Protein AF-A0A8B9WSP0-F1 (afdb_monomer)

Secondary structure (DSSP, 8-state):
-EE-TTS-EEE-----TT-PPPHHHHHHHHHHHHHHHHH--BPPTT--TTS--B-S-HHHHHHHHHHH-TT--S-THHHHHTTS--

Solvent-accessible surface area (backbone atoms only — not comparable to full-atom values): 5653 Å² total; per-residue (Å²): 108,43,63,51,98,84,71,47,80,76,44,78,77,86,71,60,94,92,49,82,82,61,65,68,59,53,52,44,50,53,52,46,53,56,46,28,73,72,70,66,37,42,74,51,92,87,52,50,95,92,52,81,69,37,52,77,42,79,69,58,35,50,52,53,46,55,69,71,43,79,80,60,87,94,69,71,77,66,72,65,56,70,78,63,59,136

Sequence (86 aa):
FIVDDKGILRQITINDLPVGRSVDETLRLVQAFQFTDKHGEVCPAGWKPGSDTIKPDVQKSKEYGQAAVGGLENKTSFVLFSCLKP

pLDDT: mean 79.09, std 19.89, range [32.69, 96.38]

Nearest PDB structures (foldseek):
  7kiz-assembly1_B  TM=9.402E-01  e=8.405E-08  Homo sapiens
  2pn8-assembly1_B  TM=9.422E-01  e=1.356E-07  Homo sapiens
  3qpm-assembly1_D  TM=9.379E-01  e=1.356E-07  Larimichthys crocea
  4llr-assembly1_D  TM=9.492E-01  e=2.509E-07  Trypanosoma cruzi
  3tkr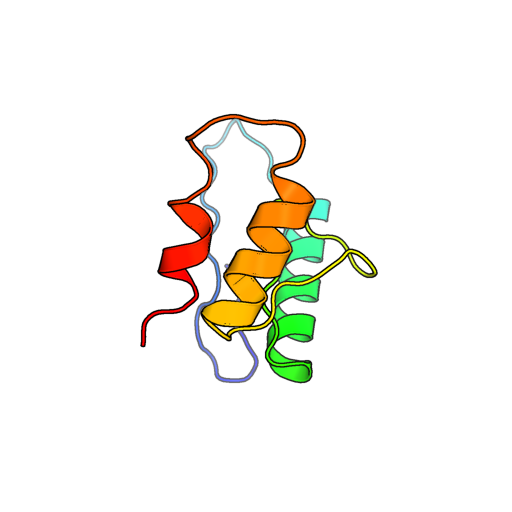-assembly1_G  TM=9.251E-01  e=3.780E-07  Homo sapiens

InterPro domains:
  IPR019479 Peroxiredoxin, C-terminal [PF10417] (32-65)
  IPR036249 Thioredoxin-like superfamily [SSF52833] (1-67)
  IPR050217 Thiol-specific antioxidant peroxiredox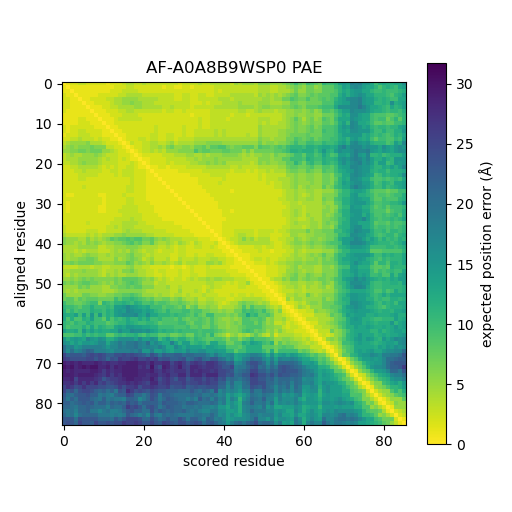in [PTHR10681] (1-66)

Mean predicted aligned error: 8.84 Å

Radius of gyration: 14.85 Å; Cα contacts (8 Å, |Δi|>4): 61; chains: 1; bounding box: 39×31×37 Å

Organism: Bos mutus grunniens (NCBI:txid30521)

Foldseek 3Di:
DDADPVRDDDDDDDDDPVDDDDPVVVVQVVVQVVCCVVPVWHADPPRGVPDDTQHLDPVSNVVVVVVVCPPDPDDDVPPSVVSNDD

Structure (mmCIF, N/CA/C/O backbone):
data_AF-A0A8B9WSP0-F1
#
_entry.id   AF-A0A8B9WSP0-F1
#
loop_
_atom_site.group_PDB
_atom_site.id
_atom_site.type_symbol
_atom_site.label_atom_id
_atom_site.label_alt_id
_atom_site.label_comp_id
_atom_site.label_asym_id
_atom_site.la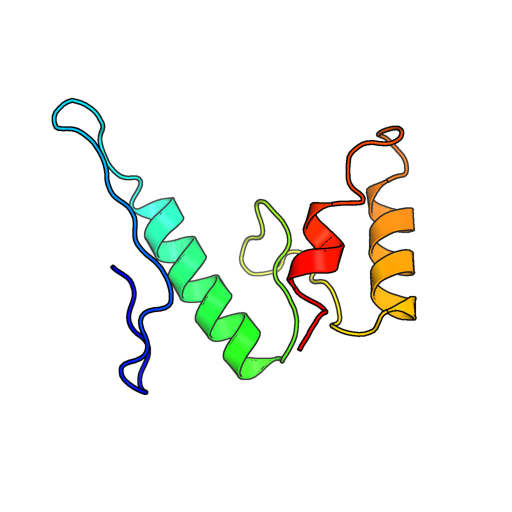bel_entity_id
_atom_site.label_seq_id
_atom_site.pdbx_PDB_ins_code
_atom_site.Cartn_x
_atom_site.Cartn_y
_atom_site.Cartn_z
_atom_site.occupancy
_atom_site.B_iso_or_equiv
_atom_site.auth_seq_id
_atom_site.auth_comp_id
_atom_site.auth_asym_id
_atom_site.auth_atom_id
_atom_site.pdbx_PDB_model_num
ATOM 1 N N . PHE A 1 1 ? -3.420 7.474 -4.590 1.00 94.31 1 PHE A N 1
ATOM 2 C CA . PHE A 1 1 ? -4.254 7.305 -3.391 1.00 94.31 1 PHE A CA 1
ATOM 3 C C . PHE A 1 1 ? -4.706 5.860 -3.351 1.00 94.31 1 PHE A C 1
ATOM 5 O O . PHE A 1 1 ? -5.133 5.367 -4.389 1.00 94.31 1 PHE A O 1
ATOM 12 N N . ILE A 1 2 ? -4.593 5.199 -2.203 1.00 95.56 2 ILE A N 1
ATOM 13 C CA . ILE A 1 2 ? -5.201 3.889 -1.942 1.00 95.56 2 ILE A CA 1
ATOM 14 C C . ILE A 1 2 ? -6.216 4.098 -0.823 1.00 95.56 2 ILE A C 1
ATOM 16 O O . ILE A 1 2 ? -5.858 4.598 0.246 1.00 95.56 2 ILE A O 1
ATOM 20 N N . VAL A 1 3 ? -7.469 3.753 -1.099 1.00 96.38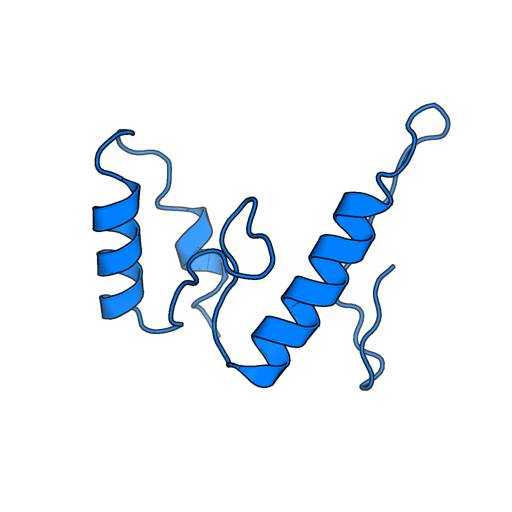 3 VAL A N 1
ATOM 21 C CA . VAL A 1 3 ? -8.607 3.885 -0.184 1.00 96.38 3 VAL A CA 1
ATOM 22 C C . VAL A 1 3 ? -9.171 2.489 0.045 1.00 96.38 3 VAL A C 1
ATOM 24 O O . VAL A 1 3 ? -9.268 1.717 -0.910 1.00 96.38 3 VAL A O 1
ATOM 27 N N . ASP A 1 4 ? -9.476 2.153 1.295 1.00 94.81 4 ASP A N 1
ATOM 28 C CA . ASP A 1 4 ? -10.048 0.851 1.646 1.00 94.81 4 ASP A CA 1
ATOM 29 C C . ASP A 1 4 ? -11.581 0.803 1.489 1.00 94.81 4 ASP A C 1
ATOM 31 O O . ASP A 1 4 ? -12.228 1.775 1.091 1.00 94.81 4 ASP A O 1
ATOM 35 N N . ASP A 1 5 ? -12.168 -0.357 1.784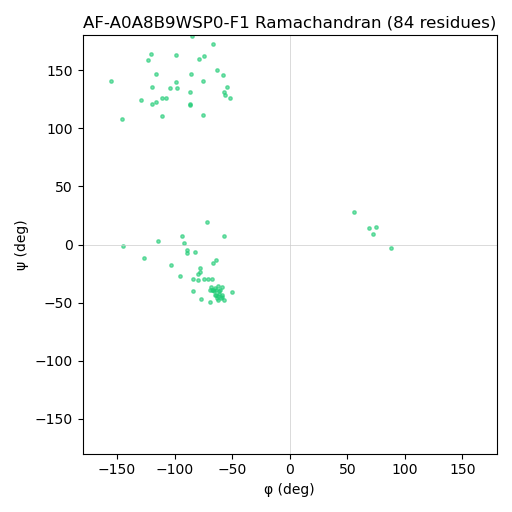 1.00 93.38 5 ASP A N 1
ATOM 36 C CA . ASP A 1 5 ? -13.610 -0.620 1.711 1.00 93.38 5 ASP A CA 1
ATOM 37 C C . ASP A 1 5 ? -14.437 0.176 2.735 1.00 93.38 5 ASP A C 1
ATOM 39 O O . ASP A 1 5 ? -15.647 0.327 2.571 1.00 93.38 5 ASP A O 1
ATOM 43 N N . LYS A 1 6 ? -13.786 0.742 3.759 1.00 94.56 6 LYS A N 1
ATOM 44 C CA . LYS A 1 6 ? -14.390 1.627 4.765 1.00 94.56 6 LYS A CA 1
ATOM 45 C C . LYS A 1 6 ? -14.293 3.102 4.372 1.00 94.56 6 LYS A C 1
ATOM 47 O O . LYS A 1 6 ? -14.722 3.967 5.134 1.00 94.56 6 LYS A O 1
ATOM 52 N N . GLY A 1 7 ? -13.728 3.402 3.200 1.00 94.25 7 GLY A N 1
ATOM 53 C CA . GLY A 1 7 ? -13.510 4.768 2.734 1.00 94.25 7 GLY A CA 1
ATOM 54 C C . GLY A 1 7 ? -12.346 5.476 3.433 1.00 94.25 7 GLY A C 1
ATOM 55 O O . GLY A 1 7 ? -12.238 6.699 3.339 1.00 94.25 7 GLY A O 1
ATOM 56 N N . ILE A 1 8 ? -11.471 4.747 4.132 1.00 95.19 8 ILE A N 1
ATOM 57 C CA . ILE A 1 8 ? -10.314 5.317 4.824 1.00 95.19 8 ILE A CA 1
ATOM 58 C C . ILE A 1 8 ? -9.144 5.409 3.845 1.00 95.19 8 ILE A C 1
ATOM 60 O O . ILE A 1 8 ? -8.790 4.456 3.149 1.00 95.19 8 ILE A O 1
ATOM 64 N N . LEU A 1 9 ? -8.507 6.578 3.800 1.00 95.62 9 LEU A N 1
ATOM 65 C CA . LEU A 1 9 ? -7.306 6.799 3.006 1.00 95.62 9 LEU A CA 1
ATOM 66 C C . LEU A 1 9 ? -6.098 6.138 3.681 1.00 95.62 9 LEU A C 1
ATOM 68 O O . LEU A 1 9 ? -5.639 6.594 4.724 1.00 95.62 9 LEU A O 1
ATOM 72 N N . ARG A 1 10 ? -5.563 5.077 3.069 1.00 94.31 10 ARG A N 1
ATOM 73 C CA . ARG A 1 10 ? -4.453 4.279 3.621 1.00 94.31 10 ARG A CA 1
ATOM 74 C C . ARG A 1 10 ? -3.089 4.713 3.095 1.00 94.31 10 ARG A C 1
ATOM 76 O O . ARG A 1 10 ? -2.078 4.509 3.760 1.00 94.31 10 ARG A O 1
ATOM 83 N N . GLN A 1 11 ? -3.044 5.291 1.894 1.00 95.50 11 GLN A N 1
ATOM 84 C CA . GLN A 1 11 ? -1.784 5.639 1.244 1.00 95.50 11 GLN A CA 1
ATOM 85 C C . GLN A 1 11 ? -1.943 6.773 0.225 1.00 95.50 11 GLN A C 1
ATOM 87 O O . GLN A 1 11 ? -2.903 6.813 -0.551 1.00 95.50 11 GLN A O 1
ATOM 92 N N . ILE A 1 12 ? -0.960 7.676 0.192 1.00 95.50 12 ILE A N 1
ATOM 93 C CA . ILE A 1 12 ? -0.844 8.753 -0.795 1.00 95.50 12 ILE A CA 1
ATOM 94 C C . ILE A 1 12 ? 0.561 8.724 -1.398 1.00 95.50 12 ILE A C 1
ATOM 96 O O . ILE A 1 12 ? 1.548 8.821 -0.675 1.00 95.50 12 ILE A O 1
ATOM 100 N N . THR A 1 13 ? 0.644 8.625 -2.725 1.00 93.19 13 THR A N 1
ATOM 101 C CA . THR A 1 13 ? 1.879 8.853 -3.485 1.00 93.19 13 THR A CA 1
ATOM 102 C C . THR A 1 13 ? 1.701 10.126 -4.289 1.00 93.19 13 THR A C 1
ATOM 104 O O . THR A 1 13 ? 0.740 10.230 -5.057 1.00 93.19 13 THR A O 1
ATOM 107 N N . ILE A 1 14 ? 2.634 11.060 -4.135 1.00 93.38 14 ILE A N 1
ATOM 108 C CA . ILE A 1 14 ? 2.732 12.274 -4.941 1.00 93.38 14 ILE A CA 1
ATOM 109 C C . ILE A 1 14 ? 4.089 12.223 -5.635 1.00 93.38 14 ILE A C 1
ATOM 111 O O . ILE A 1 14 ? 5.118 12.141 -4.969 1.00 93.38 14 ILE A O 1
ATOM 115 N N . ASN A 1 15 ? 4.073 12.257 -6.963 1.00 92.69 15 ASN A N 1
ATOM 116 C CA . ASN A 1 15 ? 5.270 12.338 -7.788 1.00 92.69 15 ASN A CA 1
ATOM 117 C C . ASN A 1 15 ? 5.247 13.662 -8.550 1.00 92.69 15 ASN A C 1
ATOM 119 O O . ASN A 1 15 ? 4.175 14.123 -8.943 1.00 92.69 15 ASN A O 1
ATOM 123 N N . ASP A 1 16 ? 6.424 14.235 -8.777 1.00 94.25 16 ASP A N 1
ATOM 124 C CA . ASP A 1 16 ? 6.591 15.373 -9.678 1.00 94.25 16 ASP A CA 1
ATOM 125 C C . ASP A 1 16 ? 6.490 14.928 -11.153 1.00 94.25 16 ASP A C 1
ATOM 127 O O . ASP A 1 16 ? 6.643 13.743 -11.467 1.00 94.25 16 ASP A O 1
ATOM 131 N N . LEU A 1 17 ? 6.262 15.875 -12.067 1.00 91.00 17 LEU A N 1
ATOM 132 C CA . LEU A 1 17 ? 6.057 15.637 -13.501 1.00 91.00 17 LEU A CA 1
ATOM 133 C C . LEU A 1 17 ? 7.114 14.737 -14.177 1.00 91.00 17 LEU A C 1
ATOM 135 O O . LEU A 1 17 ? 6.711 13.901 -14.989 1.00 91.00 17 LEU A O 1
ATOM 139 N N . PRO A 1 18 ? 8.429 14.839 -13.888 1.00 95.12 18 PRO A N 1
ATOM 140 C CA . PRO A 1 18 ? 9.423 14.011 -14.570 1.00 95.12 18 PRO A CA 1
ATOM 141 C C . PRO A 1 18 ? 9.567 12.597 -13.983 1.00 95.12 18 PRO A C 1
ATOM 143 O O . PRO A 1 18 ? 10.299 11.785 -14.548 1.00 95.12 18 PRO A O 1
ATOM 146 N N . VAL A 1 19 ? 8.913 12.275 -12.859 1.00 93.31 19 VAL A N 1
ATOM 147 C CA . VAL A 1 19 ? 9.141 11.017 -12.130 1.00 93.31 19 VAL A CA 1
ATOM 148 C C . VAL A 1 19 ? 7.933 10.089 -12.229 1.00 93.31 19 VAL A C 1
ATOM 150 O O . VAL A 1 19 ? 6.894 10.293 -11.601 1.00 93.31 19 VAL A O 1
ATOM 153 N N . GLY A 1 20 ? 8.098 8.991 -12.966 1.00 91.75 20 GLY A N 1
ATOM 154 C CA . GLY A 1 20 ? 7.084 7.944 -13.082 1.00 91.75 20 GLY A CA 1
ATOM 155 C C . GLY A 1 20 ? 6.767 7.250 -11.751 1.00 91.75 20 GLY A C 1
ATOM 156 O O . GLY A 1 20 ? 7.615 7.115 -10.870 1.00 91.75 20 GLY A O 1
ATOM 157 N N . ARG A 1 21 ? 5.523 6.785 -11.609 1.00 94.19 21 ARG A N 1
ATOM 158 C CA . ARG A 1 21 ? 5.091 5.935 -10.488 1.00 94.19 21 ARG A CA 1
ATOM 159 C C . ARG A 1 21 ? 5.386 4.471 -10.804 1.00 94.19 21 ARG A C 1
ATOM 161 O O . ARG A 1 21 ? 5.255 4.057 -11.952 1.00 94.19 21 ARG A O 1
ATOM 168 N N . SER A 1 22 ? 5.709 3.684 -9.781 1.00 93.94 22 SER A N 1
ATOM 169 C CA . SER A 1 22 ? 5.825 2.229 -9.914 1.00 93.94 22 SER A CA 1
ATOM 170 C C . SER A 1 22 ? 4.462 1.560 -9.714 1.00 93.94 22 SER A C 1
ATOM 172 O O . SER A 1 22 ? 3.837 1.690 -8.654 1.00 93.94 22 SER A O 1
ATOM 174 N N . VAL A 1 23 ? 3.992 0.847 -10.741 1.00 93.25 23 VAL A N 1
ATOM 175 C CA . VAL A 1 23 ? 2.754 0.051 -10.672 1.00 93.25 23 VAL A CA 1
ATOM 176 C C . VAL A 1 23 ? 2.947 -1.151 -9.752 1.00 93.25 23 VAL A C 1
ATOM 178 O O . VAL A 1 23 ? 2.068 -1.436 -8.942 1.00 93.25 23 VAL A O 1
ATOM 181 N N . ASP A 1 24 ? 4.117 -1.787 -9.804 1.00 94.06 24 ASP A N 1
ATOM 182 C CA . ASP A 1 24 ? 4.438 -2.942 -8.963 1.00 94.06 24 ASP A CA 1
ATOM 183 C C . ASP A 1 24 ? 4.409 -2.579 -7.479 1.00 94.06 24 ASP A C 1
ATOM 185 O O . ASP A 1 24 ? 3.868 -3.327 -6.668 1.00 94.06 24 ASP A O 1
ATOM 189 N N . GLU A 1 25 ? 4.914 -1.395 -7.117 1.00 93.38 25 GLU A N 1
ATOM 190 C CA . GLU A 1 25 ? 4.850 -0.918 -5.732 1.00 93.38 25 GLU A CA 1
ATOM 191 C C . GLU A 1 25 ? 3.410 -0.623 -5.306 1.00 93.38 25 GLU A C 1
ATOM 193 O O . GLU A 1 25 ? 3.005 -0.953 -4.194 1.00 93.38 25 GLU A O 1
ATOM 198 N N . THR A 1 26 ? 2.605 -0.059 -6.208 1.00 94.38 26 THR A N 1
ATOM 199 C CA . THR A 1 26 ? 1.184 0.189 -5.938 1.00 94.38 26 THR A CA 1
ATOM 200 C C . THR A 1 26 ? 0.443 -1.129 -5.685 1.00 94.38 26 THR A C 1
ATOM 202 O O . THR A 1 26 ? -0.308 -1.233 -4.716 1.00 94.38 26 THR A O 1
ATOM 205 N N . LEU A 1 27 ? 0.694 -2.159 -6.500 1.00 95.00 27 LEU A N 1
ATOM 206 C CA . LEU A 1 27 ? 0.108 -3.489 -6.325 1.00 95.00 27 LEU A CA 1
ATOM 207 C C . LEU A 1 27 ? 0.587 -4.157 -5.028 1.00 95.00 27 LEU A C 1
ATOM 209 O O . LEU A 1 27 ? -0.228 -4.704 -4.284 1.00 95.00 27 LEU A O 1
ATOM 213 N N . ARG A 1 28 ? 1.887 -4.063 -4.725 1.00 95.62 28 ARG A N 1
ATOM 214 C CA . ARG A 1 28 ? 2.481 -4.592 -3.490 1.00 95.62 28 ARG A CA 1
ATOM 215 C C . ARG A 1 28 ? 1.835 -3.974 -2.251 1.00 95.62 28 ARG A C 1
ATOM 217 O O . ARG A 1 28 ? 1.515 -4.696 -1.311 1.00 95.62 28 ARG A O 1
ATOM 224 N N . LEU A 1 29 ? 1.605 -2.660 -2.256 1.00 94.81 29 LEU A N 1
ATOM 225 C CA . LEU A 1 29 ? 0.938 -1.948 -1.163 1.00 94.81 29 LEU A CA 1
ATOM 226 C C . LEU A 1 29 ? -0.514 -2.402 -0.987 1.00 94.81 29 LEU A C 1
ATOM 228 O O . LEU A 1 29 ? -0.933 -2.657 0.138 1.00 94.81 29 LEU A O 1
ATOM 232 N N . VAL A 1 30 ? -1.267 -2.568 -2.080 1.00 94.88 30 VAL A N 1
ATOM 233 C CA . VAL A 1 30 ? -2.643 -3.093 -2.020 1.00 94.88 30 VAL A CA 1
ATOM 234 C C . VAL A 1 30 ? -2.669 -4.497 -1.411 1.00 94.88 30 VAL A C 1
ATOM 236 O O . VAL A 1 30 ? -3.470 -4.762 -0.516 1.00 94.88 30 VAL A O 1
ATOM 239 N N . GLN A 1 31 ? -1.771 -5.384 -1.844 1.00 95.06 31 GLN A N 1
ATOM 240 C CA . GLN A 1 31 ? -1.659 -6.737 -1.291 1.00 95.06 31 GLN A CA 1
ATOM 241 C C . GLN A 1 31 ? -1.245 -6.727 0.183 1.00 95.06 31 GLN A C 1
ATOM 243 O O . GLN A 1 31 ? -1.780 -7.508 0.967 1.00 95.06 31 GLN A O 1
ATOM 248 N N . ALA A 1 32 ? -0.331 -5.834 0.569 1.00 94.75 32 ALA A N 1
ATOM 249 C CA . ALA A 1 32 ? 0.094 -5.677 1.955 1.00 94.75 32 ALA A CA 1
ATOM 250 C C . ALA A 1 32 ? -1.076 -5.245 2.844 1.00 94.75 32 ALA A C 1
ATOM 252 O O . ALA A 1 32 ? -1.323 -5.893 3.853 1.00 94.75 32 ALA A O 1
ATOM 253 N N . PHE A 1 33 ? -1.855 -4.232 2.446 1.00 94.62 33 PHE A N 1
ATOM 254 C CA . PHE A 1 33 ? -3.025 -3.801 3.220 1.00 94.62 33 PHE A CA 1
ATOM 255 C C . PHE A 1 33 ? -4.080 -4.904 3.346 1.00 94.62 33 PHE A C 1
ATOM 257 O O . PHE A 1 33 ? -4.592 -5.154 4.434 1.00 94.62 33 PHE A O 1
ATOM 264 N N . GLN A 1 34 ? -4.358 -5.632 2.262 1.00 93.94 34 GLN A N 1
ATOM 265 C CA . GLN A 1 34 ? -5.273 -6.776 2.317 1.00 93.94 34 GLN A CA 1
ATOM 266 C C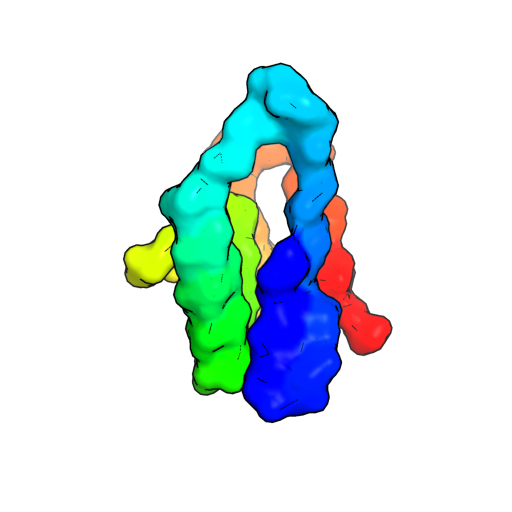 . GLN A 1 34 ? -4.761 -7.890 3.236 1.00 93.94 34 GLN A C 1
ATOM 268 O O . GLN A 1 34 ? -5.557 -8.564 3.887 1.00 93.94 34 GLN A O 1
ATOM 273 N N . PHE A 1 35 ? -3.446 -8.107 3.282 1.00 94.31 35 PHE A N 1
ATOM 274 C CA . PHE A 1 35 ? -2.832 -9.080 4.174 1.00 94.31 35 PHE A CA 1
ATOM 275 C C . PHE A 1 35 ? -2.934 -8.632 5.636 1.00 94.31 35 PHE A C 1
ATOM 277 O O . PHE A 1 35 ? -3.412 -9.402 6.469 1.00 94.31 35 PHE A O 1
ATOM 284 N N . THR A 1 36 ? -2.559 -7.387 5.947 1.00 92.25 36 THR A N 1
ATOM 285 C CA . THR A 1 36 ? -2.632 -6.853 7.315 1.00 92.25 36 THR A CA 1
ATOM 286 C C . THR A 1 36 ? -4.062 -6.863 7.845 1.00 92.25 36 THR A C 1
ATOM 288 O O . THR A 1 36 ? -4.285 -7.235 8.992 1.00 92.25 36 THR A O 1
ATOM 291 N N . ASP A 1 37 ? -5.043 -6.541 6.997 1.00 92.12 37 ASP A N 1
ATOM 292 C CA . ASP A 1 37 ? -6.455 -6.507 7.385 1.00 92.12 37 ASP A CA 1
ATOM 293 C C . ASP A 1 37 ? -7.023 -7.923 7.633 1.00 92.12 37 ASP A C 1
ATOM 295 O O . ASP A 1 37 ? -7.910 -8.092 8.469 1.00 92.12 37 ASP A O 1
ATOM 299 N N . LYS A 1 38 ? -6.497 -8.958 6.955 1.00 92.06 38 LYS A N 1
ATOM 300 C CA . LYS A 1 38 ? -6.909 -10.364 7.142 1.00 92.06 38 LYS A CA 1
ATOM 301 C C . LYS A 1 38 ? -6.205 -11.069 8.300 1.00 92.06 38 LYS A C 1
ATOM 303 O O . LYS A 1 38 ? -6.830 -11.873 8.985 1.00 92.06 38 LYS A O 1
ATOM 308 N N . HIS A 1 39 ? -4.908 -10.826 8.478 1.00 90.62 39 HIS A N 1
ATOM 309 C CA . HIS A 1 39 ? -4.065 -11.579 9.412 1.00 90.62 39 HIS A CA 1
ATOM 310 C C . HIS A 1 39 ? -3.762 -10.820 10.709 1.00 90.62 39 HIS A C 1
ATOM 312 O O . HIS A 1 39 ? -3.364 -11.441 11.692 1.00 90.62 39 HIS A O 1
ATOM 318 N N . GLY A 1 40 ? -3.942 -9.495 10.734 1.00 88.31 40 GLY A N 1
ATOM 319 C CA . GLY A 1 40 ? -3.575 -8.652 11.877 1.00 88.31 40 GLY A CA 1
ATOM 320 C C . GLY A 1 40 ? -2.063 -8.544 12.102 1.00 88.31 40 GLY A C 1
ATOM 321 O O . GLY A 1 40 ? -1.625 -8.122 13.167 1.00 88.31 40 GLY A O 1
ATOM 322 N N . GLU A 1 41 ? -1.257 -8.952 11.123 1.00 88.25 41 GLU A N 1
ATOM 323 C CA . GLU A 1 41 ? 0.205 -8.884 11.158 1.00 88.25 41 GLU A CA 1
ATOM 324 C C . GLU A 1 41 ? 0.713 -7.657 10.392 1.00 88.25 41 GLU A C 1
ATOM 326 O O . GLU A 1 41 ? -0.006 -7.064 9.589 1.00 88.25 41 GLU A O 1
ATOM 331 N N . VAL A 1 42 ? 1.967 -7.276 10.633 1.00 87.81 42 VAL A N 1
ATOM 332 C CA . VAL A 1 42 ? 2.612 -6.115 10.016 1.00 87.81 42 VAL A CA 1
ATOM 333 C C . VAL A 1 42 ? 3.587 -6.570 8.933 1.00 87.81 42 VAL A C 1
ATOM 335 O O . VAL A 1 42 ? 4.402 -7.472 9.136 1.00 87.81 42 VAL A O 1
ATOM 338 N N . CYS A 1 43 ? 3.532 -5.911 7.777 1.00 90.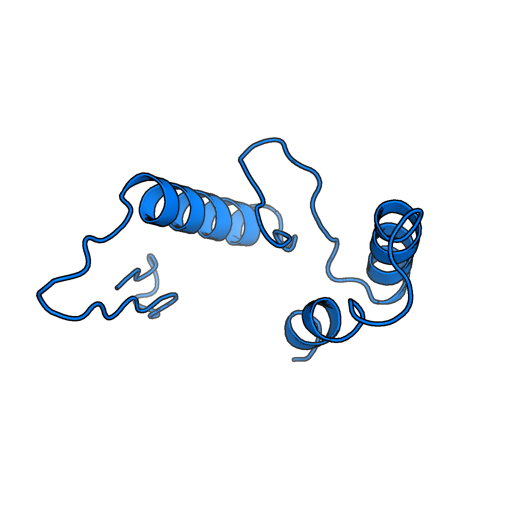69 43 CYS A N 1
ATOM 339 C CA . CYS A 1 43 ? 4.443 -6.153 6.663 1.00 90.69 43 CYS A CA 1
ATOM 340 C C . CYS A 1 43 ? 5.734 -5.315 6.818 1.00 90.69 43 CYS A C 1
ATOM 342 O O . CYS A 1 43 ? 5.645 -4.085 6.849 1.00 90.69 43 CYS A O 1
ATOM 344 N N . PRO A 1 44 ? 6.931 -5.930 6.890 1.00 88.19 44 PRO A N 1
ATOM 345 C CA . PRO A 1 44 ? 8.208 -5.212 6.957 1.00 88.19 44 PRO A CA 1
ATOM 346 C C . PRO A 1 44 ? 8.543 -4.434 5.671 1.00 88.19 44 PRO A C 1
ATOM 348 O O . PRO A 1 44 ? 7.886 -4.550 4.631 1.00 88.19 44 PRO A O 1
ATOM 351 N N . ALA A 1 45 ? 9.616 -3.639 5.727 1.00 85.81 45 ALA A N 1
ATOM 352 C CA . ALA A 1 45 ? 10.139 -2.937 4.558 1.00 85.81 45 ALA A CA 1
ATOM 353 C C . ALA A 1 45 ? 10.491 -3.927 3.434 1.00 85.81 45 ALA A C 1
ATOM 355 O O . ALA A 1 45 ? 11.162 -4.930 3.662 1.00 85.81 45 ALA A O 1
ATOM 356 N N . GLY A 1 46 ? 10.026 -3.646 2.215 1.00 83.81 46 GLY A N 1
ATOM 357 C CA . GLY A 1 46 ? 10.249 -4.523 1.062 1.00 83.81 46 GLY A CA 1
ATOM 358 C C . GLY A 1 46 ? 9.440 -5.825 1.072 1.00 83.81 46 GLY A C 1
ATOM 359 O O . GLY A 1 46 ? 9.678 -6.673 0.214 1.00 83.81 46 GLY A O 1
ATOM 360 N N . TRP A 1 47 ? 8.481 -5.987 1.993 1.00 92.94 47 TRP A N 1
ATOM 361 C CA . TRP A 1 47 ? 7.632 -7.177 2.066 1.00 92.94 47 TRP A CA 1
ATOM 362 C C . TRP A 1 47 ? 6.928 -7.469 0.739 1.00 92.94 47 TRP A C 1
ATOM 364 O O . TRP A 1 47 ? 6.356 -6.566 0.115 1.00 92.94 47 TRP A O 1
ATOM 374 N N . LYS A 1 48 ? 6.931 -8.746 0.351 1.00 91.06 48 LYS A N 1
ATOM 375 C CA . LYS A 1 48 ? 6.207 -9.300 -0.794 1.00 91.06 48 LYS A CA 1
ATOM 376 C C . LYS A 1 48 ? 5.289 -10.433 -0.321 1.00 91.06 48 LYS A C 1
ATOM 378 O O . LYS A 1 48 ? 5.553 -11.021 0.729 1.00 91.06 48 LYS A O 1
ATOM 383 N N . PRO A 1 49 ? 4.245 -10.788 -1.089 1.00 89.88 49 PRO A N 1
ATOM 384 C CA . PRO A 1 49 ? 3.409 -11.938 -0.763 1.00 89.88 49 PRO A CA 1
ATOM 385 C C . PRO A 1 49 ? 4.251 -13.201 -0.531 1.00 89.88 49 PRO A C 1
ATOM 387 O O . PRO A 1 49 ? 5.066 -13.570 -1.376 1.00 89.88 49 PRO A O 1
ATOM 390 N N . GLY A 1 50 ? 4.064 -13.841 0.624 1.00 88.44 50 GLY A N 1
ATOM 391 C CA . GLY A 1 50 ? 4.819 -15.028 1.040 1.00 88.44 50 GLY A CA 1
ATOM 392 C C . GLY A 1 50 ? 6.131 -14.750 1.787 1.00 88.44 50 GLY A C 1
ATOM 393 O O . GLY A 1 50 ? 6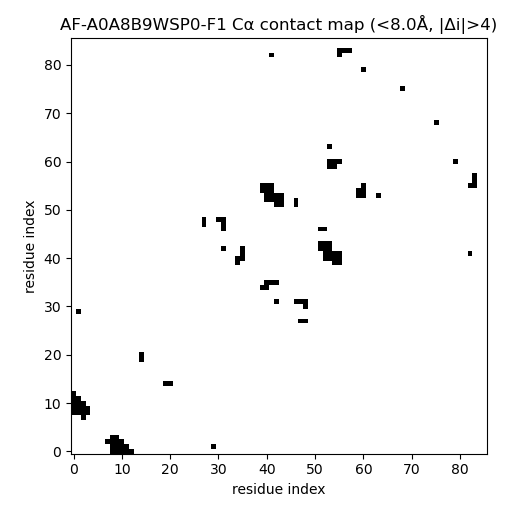.770 -15.701 2.219 1.00 88.44 50 GLY A O 1
ATOM 394 N N . SER A 1 51 ? 6.541 -13.488 1.954 1.00 89.31 51 SER A N 1
ATOM 395 C CA . SER A 1 51 ? 7.662 -13.118 2.830 1.00 89.31 51 SER A CA 1
ATOM 396 C C . SER A 1 51 ? 7.258 -13.094 4.304 1.00 89.31 51 SER A C 1
ATOM 398 O O . SER A 1 51 ? 6.082 -12.910 4.628 1.00 89.31 51 SER A O 1
ATOM 400 N N . ASP A 1 52 ? 8.259 -13.198 5.179 1.00 87.75 52 ASP A N 1
ATOM 401 C CA . ASP A 1 52 ? 8.081 -13.131 6.628 1.00 87.75 52 ASP A CA 1
ATOM 402 C C . ASP A 1 52 ? 7.431 -11.817 7.076 1.00 87.75 52 ASP A C 1
ATOM 404 O O . ASP A 1 52 ? 7.660 -10.739 6.516 1.00 87.75 52 ASP A O 1
ATOM 408 N N . THR A 1 53 ? 6.626 -11.923 8.125 1.00 88.50 53 THR A N 1
ATOM 409 C CA . THR A 1 53 ? 5.811 -10.850 8.694 1.00 88.50 53 THR A CA 1
ATOM 410 C C . THR A 1 53 ? 6.187 -10.609 10.150 1.00 88.50 53 THR A C 1
ATOM 412 O O . THR A 1 53 ? 6.849 -11.421 10.801 1.00 88.50 53 THR A O 1
ATOM 415 N N . ILE A 1 54 ? 5.765 -9.464 10.680 1.00 86.75 54 ILE A N 1
ATOM 416 C CA . ILE A 1 54 ? 6.005 -9.081 12.067 1.00 86.75 54 ILE A CA 1
ATOM 417 C C . ILE A 1 54 ? 4.689 -9.187 12.827 1.00 86.75 54 ILE A C 1
ATOM 419 O O . ILE A 1 54 ? 3.687 -8.577 12.455 1.00 86.75 54 ILE A O 1
ATOM 423 N N . LYS A 1 55 ? 4.688 -9.928 13.935 1.00 84.69 55 LYS A N 1
ATOM 424 C CA . LYS A 1 55 ? 3.528 -9.971 14.831 1.00 84.69 55 LYS A CA 1
ATOM 425 C C . LYS A 1 55 ? 3.461 -8.684 15.655 1.00 84.69 55 LYS A C 1
ATOM 427 O O . LYS A 1 55 ? 4.505 -8.244 16.141 1.00 84.69 55 LYS A O 1
ATOM 432 N N . PRO A 1 56 ? 2.265 -8.117 15.889 1.00 77.88 56 PRO A N 1
ATOM 433 C CA . PRO A 1 56 ? 2.099 -6.841 16.584 1.00 77.88 56 PRO A CA 1
ATOM 434 C C . PRO A 1 56 ? 2.373 -6.901 18.106 1.00 77.88 56 PRO A C 1
ATOM 436 O O . PRO A 1 56 ? 1.931 -6.042 18.860 1.00 77.88 56 PRO A O 1
ATOM 439 N N . ASP A 1 57 ? 3.089 -7.916 18.587 1.00 82.25 57 ASP A N 1
ATOM 440 C CA . ASP A 1 57 ? 3.435 -8.080 19.997 1.00 82.25 57 ASP A CA 1
ATOM 441 C C . ASP A 1 57 ? 4.858 -7.572 20.260 1.00 82.25 57 ASP A C 1
ATOM 443 O O . ASP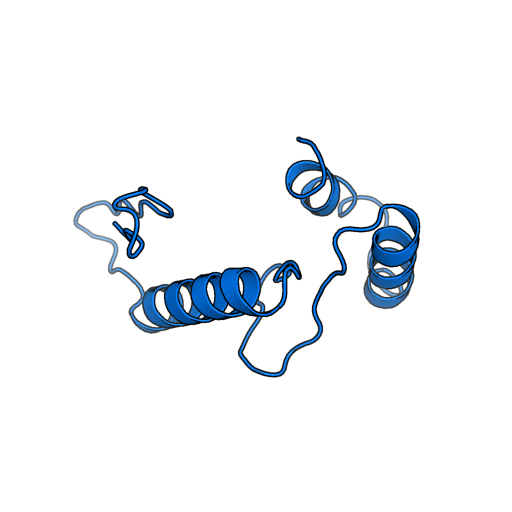 A 1 57 ? 5.782 -7.883 19.509 1.00 82.25 57 ASP A O 1
ATOM 447 N N . VAL A 1 58 ? 5.053 -6.806 21.337 1.00 76.12 58 VAL A N 1
ATOM 448 C CA . VAL A 1 58 ? 6.343 -6.167 21.661 1.00 76.12 58 VAL A CA 1
ATOM 449 C C . VAL A 1 58 ? 7.466 -7.191 21.823 1.00 76.12 58 VAL A C 1
ATOM 451 O O . VAL A 1 58 ? 8.603 -6.915 21.438 1.00 76.12 58 VAL A O 1
ATOM 454 N N . GLN A 1 59 ? 7.174 -8.362 22.389 1.00 76.12 59 GLN A N 1
ATOM 455 C CA . GLN A 1 59 ? 8.178 -9.395 22.607 1.00 76.12 59 GLN A CA 1
ATOM 456 C C . GLN A 1 59 ? 8.496 -10.122 21.296 1.00 76.12 59 GLN A C 1
ATOM 458 O O . GLN A 1 59 ? 9.663 -10.219 20.920 1.00 76.12 59 GLN A O 1
ATOM 463 N N . LYS A 1 60 ? 7.468 -10.523 20.541 1.00 72.25 60 LYS A N 1
ATOM 464 C CA . LYS A 1 60 ? 7.640 -11.221 19.249 1.00 72.25 60 LYS A CA 1
ATOM 465 C C . LYS A 1 60 ? 8.255 -10.335 18.166 1.00 72.25 60 LYS A C 1
ATOM 467 O O . LYS A 1 60 ? 8.976 -10.805 17.292 1.00 72.25 60 LYS A O 1
ATOM 472 N N . SER A 1 61 ? 8.005 -9.035 18.233 1.00 71.38 61 SER A N 1
ATOM 473 C CA . SER A 1 61 ? 8.598 -8.055 17.329 1.00 71.38 61 SER A CA 1
ATOM 474 C C . SER A 1 61 ? 10.109 -7.904 17.567 1.00 71.38 61 SER A C 1
ATOM 476 O O . SER A 1 61 ? 10.887 -7.827 16.615 1.00 71.38 61 SER A O 1
ATOM 478 N N . LYS A 1 62 ? 10.564 -7.982 18.828 1.00 74.38 62 LYS A N 1
ATOM 479 C CA . LYS A 1 62 ? 12.002 -8.034 19.155 1.00 74.38 62 LYS A CA 1
ATOM 480 C C . LYS A 1 62 ? 12.668 -9.302 18.631 1.00 74.38 62 LYS A C 1
ATOM 482 O O . LYS A 1 62 ? 13.798 -9.214 18.166 1.00 74.38 62 LYS A O 1
ATOM 487 N N . GLU A 1 63 ? 11.983 -10.442 18.676 1.00 75.12 63 GLU A N 1
ATOM 488 C CA . GLU A 1 63 ? 12.489 -11.713 18.136 1.00 75.12 63 GLU A CA 1
ATOM 489 C C . GLU A 1 63 ? 12.702 -11.627 16.617 1.00 75.12 63 GLU A C 1
ATOM 491 O O . GLU A 1 63 ? 13.780 -11.971 16.133 1.00 75.12 63 GLU A O 1
ATOM 496 N N . TYR A 1 64 ? 11.734 -11.071 15.872 1.00 71.12 64 TYR A N 1
ATOM 497 C CA . TYR A 1 64 ? 11.904 -10.781 14.441 1.00 71.12 64 TYR A CA 1
ATOM 498 C C . TYR A 1 64 ? 13.075 -9.823 14.198 1.00 71.12 64 TYR A C 1
ATOM 500 O O . TYR A 1 64 ? 13.908 -10.063 13.328 1.00 71.12 64 TYR A O 1
ATOM 508 N N . GLY A 1 65 ? 13.168 -8.755 14.997 1.00 65.69 65 GLY A N 1
ATOM 509 C CA . GLY A 1 65 ? 14.277 -7.810 14.941 1.00 65.69 65 GLY A CA 1
ATOM 510 C C . GLY A 1 65 ? 15.625 -8.497 15.149 1.00 65.69 65 GLY A C 1
ATOM 511 O O . GLY A 1 65 ? 16.525 -8.302 14.352 1.00 65.69 65 GLY A O 1
ATOM 512 N N . GLN A 1 66 ? 15.772 -9.353 16.156 1.00 66.06 66 GLN A N 1
ATOM 513 C CA . GLN A 1 66 ? 17.021 -10.074 16.425 1.00 66.06 66 GLN A CA 1
ATOM 514 C C . GLN A 1 66 ? 17.379 -11.066 15.310 1.00 66.06 66 GLN A C 1
ATOM 516 O O . GLN A 1 66 ? 18.543 -11.138 14.922 1.00 66.06 66 GLN A O 1
ATOM 521 N N . ALA A 1 67 ? 16.392 -11.775 14.753 1.00 64.25 67 ALA A N 1
ATOM 522 C CA . ALA A 1 67 ? 16.596 -12.678 13.622 1.00 64.25 67 ALA A CA 1
ATOM 523 C C . ALA A 1 67 ? 16.989 -11.928 12.334 1.00 64.25 67 ALA A C 1
ATOM 525 O O . ALA A 1 67 ? 17.867 -12.377 11.601 1.00 64.25 67 ALA A O 1
ATOM 526 N N . ALA A 1 68 ? 16.391 -10.759 12.080 1.00 59.31 68 ALA A N 1
ATOM 527 C CA . ALA A 1 68 ? 16.681 -9.922 10.915 1.00 59.31 68 ALA A CA 1
ATOM 528 C C . ALA A 1 68 ? 17.969 -9.079 11.063 1.00 59.31 68 ALA A C 1
ATOM 530 O O . ALA A 1 68 ? 18.584 -8.707 10.065 1.00 59.31 68 ALA A O 1
ATOM 531 N N . VAL A 1 69 ? 18.388 -8.768 12.298 1.00 52.09 69 VAL A N 1
ATOM 532 C CA . VAL A 1 69 ? 19.528 -7.887 12.641 1.00 52.09 69 VAL A CA 1
ATOM 533 C C . VAL A 1 69 ? 20.838 -8.659 12.849 1.00 52.09 69 VAL A C 1
ATOM 535 O O . VAL A 1 69 ? 21.866 -8.048 13.127 1.00 52.09 69 VAL A O 1
ATOM 538 N N . GLY A 1 70 ? 20.881 -9.965 12.568 1.00 44.28 70 GLY A N 1
ATOM 539 C CA . GLY A 1 70 ? 22.128 -10.745 12.482 1.00 44.28 70 GLY A CA 1
ATOM 540 C C . GLY A 1 70 ? 23.173 -10.239 11.463 1.00 44.28 70 GLY A C 1
ATOM 541 O O . GLY A 1 70 ? 24.170 -10.920 11.247 1.00 44.28 70 GLY A O 1
ATOM 542 N N . GLY A 1 71 ? 22.976 -9.069 10.838 1.00 42.75 71 GLY A N 1
ATOM 543 C CA . GLY A 1 71 ? 23.919 -8.464 9.898 1.00 42.75 71 GLY A CA 1
ATOM 544 C C . GLY A 1 71 ? 24.046 -6.932 9.875 1.00 42.75 71 GLY A C 1
ATOM 545 O O . GLY A 1 71 ? 24.857 -6.458 9.087 1.00 42.75 71 GLY A O 1
ATOM 546 N N . LEU A 1 72 ? 23.319 -6.125 10.666 1.00 41.03 72 LEU A N 1
ATOM 547 C CA . LEU A 1 72 ? 23.426 -4.651 10.562 1.00 41.03 72 LEU A CA 1
ATOM 548 C C . LEU A 1 72 ? 23.270 -3.926 11.909 1.00 41.03 72 LEU A C 1
ATOM 550 O O . LEU A 1 72 ? 22.173 -3.796 12.448 1.00 41.03 72 LEU A O 1
ATOM 554 N N . GLU A 1 73 ? 24.382 -3.400 12.420 1.00 40.81 73 GLU A N 1
ATOM 555 C CA . GLU A 1 73 ? 24.470 -2.623 13.658 1.00 40.81 73 GLU A CA 1
ATOM 556 C C . GLU A 1 73 ? 23.543 -1.381 13.680 1.00 40.81 73 GLU A C 1
ATOM 558 O O . GLU A 1 73 ? 23.569 -0.512 12.807 1.00 40.81 73 GLU A O 1
ATOM 563 N N . ASN A 1 74 ? 22.756 -1.278 14.757 1.00 39.50 74 ASN A N 1
ATOM 564 C CA . ASN A 1 74 ? 22.327 -0.049 15.444 1.00 39.50 74 ASN A CA 1
ATOM 565 C C . ASN A 1 74 ? 21.595 1.078 14.678 1.00 39.50 74 ASN A C 1
ATOM 567 O O . ASN A 1 74 ? 21.628 2.223 15.132 1.00 39.50 74 ASN A O 1
ATOM 571 N N . LYS A 1 75 ? 20.849 0.805 13.595 1.00 43.28 75 LYS A N 1
ATOM 572 C CA . LYS A 1 75 ? 19.939 1.823 12.998 1.00 43.28 75 LYS A CA 1
ATOM 573 C C . LYS A 1 75 ? 18.474 1.409 12.800 1.00 43.28 75 LYS A C 1
ATOM 575 O O . LYS A 1 75 ? 17.631 2.277 12.588 1.00 43.28 75 LYS A O 1
ATOM 580 N N . THR A 1 76 ? 18.124 0.132 12.938 1.00 45.22 76 THR A N 1
ATOM 581 C CA . THR A 1 76 ? 16.799 -0.373 12.506 1.00 45.22 76 THR A CA 1
ATOM 582 C C . THR A 1 76 ? 15.696 -0.305 13.578 1.00 45.22 76 THR A C 1
ATOM 584 O O . THR A 1 76 ? 14.528 -0.531 13.272 1.00 45.22 76 THR A O 1
ATOM 587 N N . SER A 1 77 ? 16.006 0.093 14.819 1.00 43.53 77 SER A N 1
ATOM 588 C CA . SER A 1 77 ? 15.009 0.180 15.909 1.00 43.53 77 SER A CA 1
ATOM 589 C C . SER A 1 77 ? 13.888 1.205 15.690 1.00 43.53 77 SER A C 1
ATOM 591 O O . SER A 1 77 ? 12.900 1.170 16.414 1.00 43.53 77 SER A O 1
ATOM 593 N N . PHE A 1 78 ? 13.988 2.122 14.723 1.00 42.09 78 PHE A N 1
ATOM 594 C CA . PHE A 1 78 ? 12.999 3.201 14.594 1.00 42.09 78 PHE A CA 1
ATOM 595 C C . PHE A 1 78 ? 11.736 2.808 13.806 1.00 42.09 78 PHE A C 1
ATOM 597 O O . PHE A 1 78 ? 10.656 3.321 14.085 1.00 42.09 78 PHE A O 1
ATOM 604 N N . VAL A 1 79 ? 11.838 1.875 12.852 1.00 48.53 79 VAL A N 1
ATOM 605 C CA . VAL A 1 79 ? 10.716 1.531 11.949 1.00 48.53 79 VAL A CA 1
ATOM 606 C C . VAL A 1 79 ? 9.703 0.600 12.621 1.00 48.53 79 VAL A C 1
ATOM 608 O O . VAL A 1 79 ? 8.509 0.672 12.354 1.00 48.53 79 VAL A O 1
ATOM 611 N N . LEU A 1 80 ? 10.164 -0.247 13.541 1.00 50.16 80 LEU A N 1
ATOM 612 C CA . LEU A 1 80 ? 9.320 -1.234 14.213 1.00 50.16 80 LEU A CA 1
ATOM 613 C C . LEU A 1 80 ? 8.394 -0.604 15.268 1.00 50.16 80 LEU A C 1
ATOM 615 O O . LEU A 1 80 ? 7.294 -1.091 15.512 1.00 50.16 80 LEU A O 1
ATOM 619 N N . PHE A 1 81 ? 8.829 0.498 15.886 1.00 40.12 81 PHE A N 1
ATOM 620 C CA . PHE A 1 81 ? 8.114 1.128 16.999 1.00 40.12 81 PHE A CA 1
ATOM 621 C C . PHE A 1 81 ? 6.905 1.970 16.573 1.00 40.12 81 PHE A C 1
ATOM 623 O O . PHE A 1 81 ? 6.005 2.164 17.390 1.00 40.12 81 PHE A O 1
ATOM 630 N N . SER A 1 82 ? 6.849 2.464 15.332 1.00 47.56 82 SER A N 1
ATOM 631 C CA . SER A 1 82 ? 5.719 3.283 14.863 1.00 47.56 82 SER A CA 1
ATOM 632 C C . SER A 1 82 ? 4.477 2.461 14.508 1.00 47.56 82 SER A C 1
ATOM 634 O O . SER A 1 82 ? 3.382 3.007 14.515 1.00 47.56 82 SER A O 1
ATOM 636 N N . CYS A 1 83 ? 4.624 1.159 14.243 1.00 47.06 83 CYS A N 1
ATOM 637 C CA . CYS A 1 83 ? 3.509 0.266 13.905 1.00 47.06 83 CYS A CA 1
ATOM 638 C C . CYS A 1 83 ? 2.851 -0.392 15.138 1.00 47.06 83 CYS A C 1
ATOM 640 O O . CYS A 1 83 ? 1.835 -1.064 15.006 1.00 47.06 83 CYS A O 1
ATOM 642 N N . LEU A 1 84 ? 3.435 -0.218 16.332 1.00 46.50 84 LEU A N 1
ATOM 643 C CA . LEU A 1 84 ? 3.037 -0.902 17.573 1.00 46.50 84 LEU A CA 1
ATOM 644 C C . LEU A 1 84 ? 2.471 0.021 18.659 1.00 46.50 84 LEU A C 1
ATOM 646 O O . LEU A 1 84 ? 2.210 -0.441 19.770 1.00 46.50 84 LEU A O 1
ATOM 650 N N . LYS A 1 85 ? 2.322 1.320 18.392 1.00 32.69 85 LYS A N 1
ATOM 651 C CA . LYS A 1 85 ? 1.667 2.232 19.336 1.00 32.69 85 LYS A CA 1
ATOM 652 C C . LYS A 1 85 ? 0.209 2.468 18.925 1.00 32.69 85 LYS A C 1
ATOM 654 O O . LYS A 1 85 ? -0.034 2.568 17.724 1.00 32.69 85 LYS A O 1
ATOM 659 N N . PRO A 1 86 ? -0.721 2.518 19.899 1.00 43.12 86 PRO A N 1
ATOM 660 C CA . PRO A 1 86 ? -2.119 2.861 19.652 1.00 43.12 86 PRO A CA 1
ATOM 661 C C . PRO A 1 86 ? -2.274 4.283 19.105 1.00 43.12 86 PRO A C 1
ATOM 663 O O . PRO A 1 86 ? -1.389 5.128 19.387 1.00 43.12 86 PRO A O 1
#